Protein AF-A0A0N4W8M5-F1 (afdb_monomer)

InterPro domains:
  IPR001304 C-type lectin-like [PF00059] (1-109)
  IPR001304 C-type lectin-like [PS50041] (1-102)
  IPR016186 C-type lectin-like/link domain superfamily [G3DSA:3.10.100.10] (1-113)
  IPR016187 C-type lectin fold [SSF56436] (1-111)
  IPR050111 C-type lectin and snaclec domain-containing protein [PTHR22803] (1-112)

Solvent-accessible surface area (backbone atoms only — not comparable to full-atom values): 6566 Å² total; per-residue (Å²): 78,24,75,57,74,47,73,65,54,38,49,53,49,31,52,59,63,48,58,96,53,83,42,63,48,78,47,54,35,33,40,43,15,38,25,29,86,49,56,89,85,37,84,57,73,41,29,73,77,68,56,80,77,86,48,88,46,57,33,95,78,41,74,67,41,65,94,76,53,30,44,25,29,25,50,30,64,80,33,6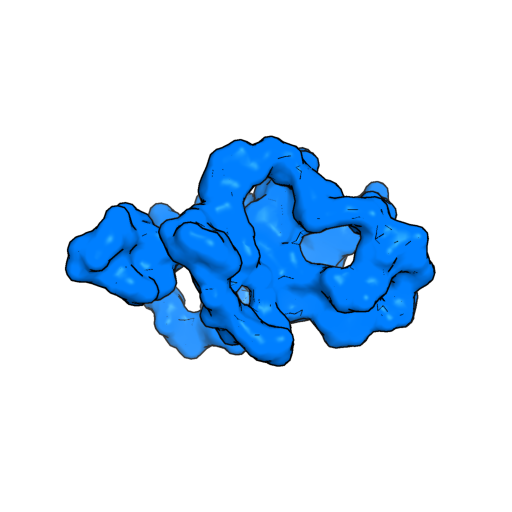0,63,54,66,71,90,71,33,85,36,43,70,17,26,32,52,34,47,72,83,61,82,51,75,42,68,46,74,63,77,83,81,89,128

Foldseek 3Di:
DDDDDDDVSLVVVLCVQPPPFAAQDPLAFAFAQWFPVDPPVDRDIAGVVRPDDPDAFADVCPPVCVVVQFTTKTFDFPAHNHDRVPTPRSSHMYTDHPPRNHPYYDDDDDDDD

Secondary structure (DSSP, 8-state):
-----SHHHHHHHHHHHHTT----SGGGSEEEEEE-TTTTT----EETT--------BPTT----GGG-EEEEEE--SSTTS-GGG-TTTT-EEEEETT---SEE----PPP-

pLDDT: mean 93.58, std 5.96, range [55.06, 98.44]

Nearest PDB structures (foldseek):
  7l64-assembly1_A  TM=8.178E-01  e=2.590E-07  Homo sapiens
  5f2q-assembly1_B  TM=8.385E-01  e=8.600E-06  Bothrops jararacussu
  1jzn-assembly2_A  TM=8.333E-01  e=2.645E-05  Crotalus atrox
  4zrv-assembly2_B  TM=7.770E-01  e=1.459E-05  Bos taurus
  4zrw-assembly1_A  TM=7.741E-01  e=4.488E-05  Bos taurus

Organism: Haemonchus placei (NCBI:txid6290)

Structure (mmCIF, N/CA/C/O backbone):
data_AF-A0A0N4W8M5-F1
#
_entry.id   AF-A0A0N4W8M5-F1
#
loop_
_atom_site.group_PDB
_atom_site.id
_atom_site.type_symbol
_atom_site.label_atom_id
_atom_site.label_alt_id
_atom_site.label_comp_id
_atom_site.label_asym_id
_atom_site.label_entity_id
_atom_site.label_seq_id
_atom_site.pdbx_PDB_ins_code
_atom_site.Cartn_x
_atom_site.Cartn_y
_atom_site.Cartn_z
_atom_site.occupancy
_atom_site.B_iso_or_equiv
_atom_site.auth_seq_id
_atom_site.auth_comp_id
_atom_site.auth_asym_id
_atom_site.auth_atom_id
_atom_site.pdbx_PDB_model_num
ATOM 1 N N . LEU A 1 1 ? -7.508 8.016 1.388 1.00 93.94 1 LEU A N 1
ATOM 2 C CA . LEU A 1 1 ? -6.616 7.253 0.480 1.00 93.94 1 LEU A CA 1
ATOM 3 C C . LEU A 1 1 ? -7.458 6.228 -0.276 1.00 93.94 1 LEU A C 1
ATOM 5 O O . LEU A 1 1 ? -8.626 6.089 0.058 1.00 93.94 1 LEU A O 1
ATOM 9 N N . VAL A 1 2 ? -6.932 5.581 -1.317 1.00 97.38 2 VAL A N 1
ATOM 10 C CA . VAL A 1 2 ? -7.684 4.589 -2.108 1.00 97.38 2 VAL A CA 1
ATOM 11 C C . VAL A 1 2 ? -8.046 3.353 -1.279 1.00 97.38 2 VAL A C 1
ATOM 13 O O . VAL A 1 2 ? -7.183 2.783 -0.614 1.00 97.38 2 VAL A O 1
ATOM 16 N N . SER A 1 3 ? -9.307 2.939 -1.346 1.00 97.88 3 SER A N 1
ATOM 17 C CA . SER A 1 3 ? -9.764 1.588 -1.020 1.00 97.88 3 SER A CA 1
ATOM 18 C C . SER A 1 3 ? -9.867 0.758 -2.298 1.00 97.88 3 SER A C 1
ATOM 20 O O . SER A 1 3 ? -10.161 1.295 -3.370 1.00 97.88 3 SER A O 1
ATOM 22 N N . VAL A 1 4 ? -9.585 -0.541 -2.195 1.00 98.06 4 VAL A N 1
ATOM 23 C CA . VAL A 1 4 ? -9.623 -1.470 -3.331 1.00 98.06 4 VAL A CA 1
ATOM 24 C C . VAL A 1 4 ? -10.602 -2.592 -3.028 1.00 98.06 4 VAL A C 1
ATOM 26 O O . VAL A 1 4 ? -10.374 -3.405 -2.135 1.00 98.06 4 VAL A O 1
ATOM 29 N N . GLU A 1 5 ? -11.681 -2.649 -3.797 1.00 97.06 5 GLU A N 1
ATOM 30 C CA . GLU A 1 5 ? -12.810 -3.550 -3.545 1.00 97.06 5 GLU A CA 1
ATOM 31 C C . GLU A 1 5 ? -12.826 -4.748 -4.504 1.00 97.06 5 GLU A C 1
ATOM 33 O O . GLU A 1 5 ? -13.533 -5.728 -4.278 1.00 97.06 5 GLU A O 1
ATOM 38 N N . ASN A 1 6 ? -12.061 -4.694 -5.600 1.00 97.50 6 ASN A N 1
ATOM 39 C CA . ASN A 1 6 ? -12.046 -5.751 -6.607 1.00 97.50 6 ASN A CA 1
ATOM 40 C C . ASN A 1 6 ? -10.779 -5.753 -7.485 1.00 97.50 6 ASN A C 1
ATOM 42 O O . ASN A 1 6 ? -9.905 -4.889 -7.400 1.00 97.50 6 ASN A O 1
ATOM 46 N N . GLY A 1 7 ? -10.703 -6.753 -8.372 1.00 97.62 7 GLY A N 1
ATOM 47 C CA . GLY A 1 7 ? -9.594 -6.941 -9.312 1.00 97.62 7 GLY A CA 1
ATOM 48 C C . GLY A 1 7 ? -9.398 -5.814 -10.320 1.00 97.62 7 GLY A C 1
ATOM 49 O O . GLY A 1 7 ? -8.259 -5.518 -10.666 1.00 97.62 7 GLY A O 1
ATOM 50 N N . PHE A 1 8 ? -10.477 -5.175 -10.767 1.00 96.88 8 PHE A N 1
ATOM 51 C CA . PHE A 1 8 ? -10.398 -4.090 -11.741 1.00 96.88 8 PHE A CA 1
ATOM 52 C C . PHE A 1 8 ? -9.827 -2.817 -11.108 1.00 96.88 8 PHE A C 1
ATOM 54 O O . PHE A 1 8 ? -8.902 -2.219 -11.651 1.00 96.88 8 PHE A O 1
ATOM 61 N N . GLU A 1 9 ? -10.309 -2.454 -9.918 1.00 97.19 9 GLU A N 1
ATOM 62 C CA . GLU A 1 9 ? -9.755 -1.338 -9.146 1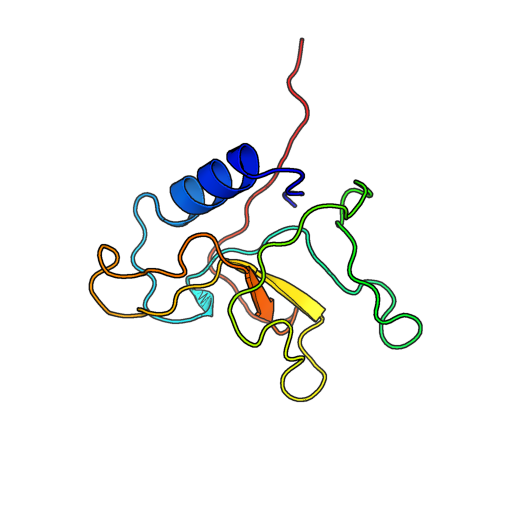.00 97.19 9 GLU A CA 1
ATOM 63 C C . GLU A 1 9 ? -8.279 -1.561 -8.808 1.00 97.19 9 GLU A C 1
ATOM 65 O O . GLU A 1 9 ? -7.474 -0.640 -8.922 1.00 97.19 9 GLU A O 1
ATOM 70 N N . ASN A 1 10 ? -7.904 -2.794 -8.451 1.00 97.81 10 ASN A N 1
ATOM 71 C CA . ASN A 1 10 ? -6.516 -3.140 -8.159 1.00 97.81 10 ASN A CA 1
ATOM 72 C C . ASN A 1 10 ? -5.595 -2.991 -9.375 1.00 97.81 10 ASN A C 1
ATOM 74 O O . ASN A 1 10 ? -4.479 -2.499 -9.238 1.00 97.81 10 ASN A O 1
ATOM 78 N N . ALA A 1 11 ? -6.053 -3.420 -10.553 1.00 96.75 11 ALA A N 1
ATOM 79 C CA . ALA A 1 11 ? -5.298 -3.258 -11.790 1.00 96.75 11 ALA A CA 1
ATOM 80 C C . ALA A 1 11 ? -5.113 -1.771 -12.123 1.00 96.75 11 ALA A C 1
ATOM 82 O O . ALA A 1 11 ? -3.994 -1.335 -12.369 1.00 96.75 11 ALA A O 1
ATOM 83 N N . MET A 1 12 ? -6.181 -0.972 -12.019 1.00 95.62 12 MET A N 1
ATOM 84 C CA . MET A 1 12 ? -6.108 0.472 -12.246 1.00 95.62 12 MET A CA 1
ATOM 85 C C . MET A 1 12 ? -5.162 1.170 -11.258 1.00 95.62 12 MET A C 1
ATOM 87 O O . MET A 1 12 ? -4.402 2.049 -11.659 1.00 95.62 12 MET A O 1
ATOM 91 N N . LEU A 1 13 ? -5.190 0.778 -9.981 1.00 96.19 13 LEU A N 1
ATOM 92 C CA . LEU A 1 13 ? -4.237 1.242 -8.975 1.00 96.19 13 LEU A CA 1
ATOM 93 C C . LEU A 1 13 ? -2.799 0.921 -9.395 1.00 96.19 13 LEU A C 1
ATOM 95 O O . LEU A 1 13 ? -1.964 1.819 -9.413 1.00 96.19 13 LEU A O 1
ATOM 99 N N . ALA A 1 14 ? -2.515 -0.334 -9.744 1.00 94.19 14 ALA A N 1
ATOM 100 C CA . ALA A 1 14 ? -1.171 -0.773 -10.103 1.00 94.19 14 ALA A CA 1
ATOM 101 C C . ALA A 1 14 ? -0.636 -0.053 -11.352 1.00 94.19 14 ALA A C 1
ATOM 103 O O . ALA A 1 14 ? 0.502 0.421 -11.356 1.00 94.19 14 ALA A O 1
ATOM 104 N N . ASP A 1 15 ? -1.472 0.095 -12.380 1.00 92.81 15 ASP A N 1
ATOM 105 C CA . ASP A 1 15 ? -1.125 0.809 -13.611 1.00 92.81 15 ASP A CA 1
ATOM 106 C C . ASP A 1 15 ? -0.859 2.295 -13.338 1.00 92.81 15 ASP A C 1
ATOM 108 O O . ASP A 1 15 ? 0.129 2.856 -13.821 1.00 92.81 15 ASP A O 1
ATOM 112 N N . LEU A 1 16 ? -1.700 2.935 -12.517 1.00 93.06 16 LEU A N 1
ATOM 113 C CA . LEU A 1 16 ? -1.518 4.331 -12.121 1.00 93.06 16 LEU A CA 1
ATOM 114 C C . LEU A 1 16 ? -0.229 4.521 -11.323 1.00 93.06 16 LEU A C 1
ATOM 116 O O . LEU A 1 16 ? 0.530 5.447 -11.603 1.00 93.06 16 LEU A O 1
ATOM 120 N N . SER A 1 17 ? 0.022 3.647 -10.349 1.00 91.12 17 SER A N 1
ATOM 121 C CA . SER A 1 17 ? 1.224 3.690 -9.526 1.00 91.12 17 SER A CA 1
ATOM 122 C C . SER A 1 17 ? 2.481 3.578 -10.385 1.00 91.12 17 SER A C 1
ATOM 124 O O . SER A 1 17 ? 3.457 4.287 -10.119 1.00 91.12 17 SER A O 1
ATOM 126 N N . LYS A 1 18 ? 2.487 2.702 -11.400 1.00 86.75 18 LYS A N 1
ATOM 127 C CA . LYS A 1 18 ? 3.647 2.467 -12.280 1.00 86.75 18 LYS A CA 1
ATOM 128 C C . LYS A 1 18 ? 3.835 3.533 -13.351 1.00 86.75 18 LYS A C 1
ATOM 130 O O . LYS A 1 18 ? 4.948 3.723 -13.845 1.00 86.75 18 LYS A O 1
ATOM 135 N N . SER A 1 19 ? 2.766 4.222 -13.736 1.00 85.38 19 SER A N 1
ATOM 136 C CA . SER A 1 19 ? 2.791 5.173 -14.842 1.00 85.38 19 SER A CA 1
ATOM 137 C C . SER A 1 19 ? 3.854 6.262 -14.639 1.00 85.38 19 SER A C 1
ATOM 139 O O . SER A 1 19 ? 3.804 7.055 -13.698 1.00 85.38 19 SER A O 1
ATOM 141 N N . GLY A 1 20 ? 4.826 6.309 -15.554 1.00 75.75 20 GLY A N 1
ATOM 142 C CA . GLY A 1 20 ? 5.876 7.331 -15.578 1.00 75.75 20 GLY A CA 1
ATOM 143 C C . GLY A 1 20 ? 6.861 7.282 -14.404 1.00 75.75 20 GLY A C 1
ATOM 144 O O . GLY A 1 20 ? 7.516 8.291 -14.141 1.00 75.75 20 GLY A O 1
ATOM 145 N N . THR A 1 21 ? 6.960 6.157 -13.685 1.00 74.50 21 THR A N 1
ATOM 146 C CA . THR A 1 21 ? 7.821 6.027 -12.500 1.00 74.50 21 THR A CA 1
ATOM 147 C C . THR A 1 21 ? 8.701 4.775 -12.572 1.00 74.50 21 THR A C 1
ATOM 149 O O . THR A 1 21 ? 8.217 3.678 -12.821 1.00 74.50 21 THR A O 1
ATOM 152 N N . GLU A 1 22 ? 9.997 4.934 -12.294 1.00 81.56 22 GLU A N 1
ATOM 153 C CA . GLU A 1 22 ? 10.894 3.826 -11.946 1.00 81.56 22 GLU A CA 1
ATOM 154 C C . GLU A 1 22 ? 10.947 3.680 -10.422 1.00 81.56 22 GLU A C 1
ATOM 156 O O . GLU A 1 22 ? 11.281 4.643 -9.729 1.00 81.56 22 GLU A O 1
ATOM 161 N N . TYR A 1 23 ? 10.667 2.488 -9.896 1.00 86.75 23 TYR A N 1
ATOM 162 C CA . TYR A 1 23 ? 10.838 2.197 -8.473 1.00 86.75 23 TYR A CA 1
ATOM 163 C C . TYR A 1 23 ? 12.250 1.692 -8.217 1.00 86.75 23 TYR A C 1
ATOM 165 O O . TYR A 1 23 ? 12.612 0.609 -8.676 1.00 86.75 23 TYR A O 1
ATOM 173 N N . LYS A 1 24 ? 13.071 2.460 -7.499 1.00 89.56 24 LYS A N 1
ATOM 174 C CA . LYS A 1 24 ? 14.452 2.073 -7.172 1.00 89.56 24 LYS A CA 1
ATOM 175 C C . LYS A 1 24 ? 14.564 1.492 -5.768 1.00 89.56 24 LYS A C 1
ATOM 177 O O . LYS A 1 24 ? 15.456 0.687 -5.519 1.00 89.56 24 LYS A O 1
ATOM 182 N N . LYS A 1 25 ? 13.665 1.895 -4.874 1.00 91.12 25 LYS A N 1
ATOM 183 C CA . LYS A 1 25 ? 13.571 1.481 -3.468 1.00 91.12 25 LYS A CA 1
ATOM 184 C C . LYS A 1 25 ? 12.111 1.492 -3.009 1.00 91.12 25 LYS A C 1
ATOM 186 O O . LYS A 1 25 ? 11.266 2.076 -3.683 1.00 91.12 25 LYS A O 1
ATOM 191 N N . ASP A 1 26 ? 11.830 0.928 -1.839 1.00 89.75 26 ASP A N 1
ATOM 192 C CA . ASP A 1 26 ? 10.465 0.833 -1.301 1.00 89.75 26 ASP A CA 1
ATOM 193 C C . ASP A 1 26 ? 9.763 2.187 -1.153 1.00 89.75 26 ASP A C 1
ATOM 195 O O . ASP A 1 26 ? 8.591 2.312 -1.486 1.00 89.75 26 ASP A O 1
ATOM 199 N N . SER A 1 27 ? 10.486 3.242 -0.760 1.00 91.94 27 SER A N 1
ATOM 200 C CA . SER A 1 27 ? 9.917 4.598 -0.662 1.00 91.94 27 SER A CA 1
ATOM 201 C C . SER A 1 27 ? 9.527 5.219 -2.011 1.00 91.94 27 SER A C 1
ATOM 203 O O . SER A 1 27 ? 8.861 6.254 -2.024 1.00 91.94 27 SER A O 1
ATOM 205 N N . ASP A 1 28 ? 9.886 4.607 -3.145 1.00 92.62 28 ASP A N 1
ATOM 206 C CA . ASP A 1 28 ? 9.402 5.026 -4.468 1.00 92.62 28 ASP A CA 1
ATOM 207 C C . ASP A 1 28 ? 8.042 4.404 -4.833 1.00 92.62 28 ASP A C 1
ATOM 209 O O . ASP A 1 28 ? 7.425 4.837 -5.812 1.00 92.62 28 ASP A O 1
ATOM 213 N N . LEU A 1 29 ? 7.578 3.405 -4.068 1.00 94.06 29 LEU A N 1
ATOM 214 C CA . LEU A 1 29 ? 6.270 2.770 -4.237 1.00 94.06 29 LEU A CA 1
ATOM 215 C C . LEU A 1 29 ? 5.148 3.724 -3.787 1.00 94.06 29 LEU A C 1
ATOM 217 O O . LEU A 1 29 ? 5.364 4.916 -3.555 1.00 94.06 29 LEU A O 1
ATOM 221 N N . THR A 1 30 ? 3.912 3.228 -3.738 1.00 95.81 30 THR A N 1
ATOM 222 C CA . THR A 1 30 ? 2.736 4.077 -3.527 1.00 95.81 30 THR A CA 1
ATOM 223 C C . THR A 1 30 ? 1.898 3.627 -2.341 1.00 95.81 30 THR A C 1
ATOM 225 O O . THR A 1 30 ? 1.512 2.460 -2.254 1.00 95.81 30 THR A O 1
ATOM 228 N N . TRP A 1 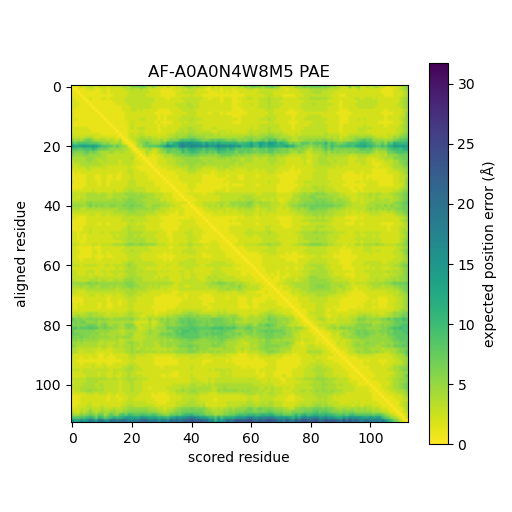31 ? 1.541 4.572 -1.470 1.00 97.88 31 TRP A N 1
ATOM 229 C CA . TRP A 1 31 ? 0.622 4.310 -0.368 1.00 97.88 31 TRP A CA 1
ATOM 230 C C . TRP A 1 31 ? -0.786 4.026 -0.886 1.00 97.88 31 TRP A C 1
ATOM 232 O O . TRP A 1 31 ? -1.305 4.724 -1.769 1.00 97.88 31 TRP A O 1
ATOM 242 N N . ILE A 1 32 ? -1.432 3.052 -0.250 1.00 98.25 32 ILE A N 1
ATOM 243 C CA . ILE A 1 32 ? -2.865 2.789 -0.373 1.00 98.25 32 ILE A CA 1
ATOM 244 C C . ILE A 1 32 ? -3.552 3.080 0.959 1.00 98.25 32 ILE A C 1
ATOM 246 O O . ILE A 1 32 ? -2.913 3.334 1.975 1.00 98.25 32 ILE A O 1
ATOM 250 N N . GLY A 1 33 ? -4.879 3.078 0.979 1.00 98.06 33 GLY A N 1
ATOM 251 C CA . GLY A 1 33 ? -5.642 3.402 2.180 1.00 98.06 33 GLY A CA 1
ATOM 252 C C . GLY A 1 33 ? -5.765 2.278 3.195 1.00 98.06 33 GLY A C 1
ATOM 253 O O . GLY A 1 33 ? -6.678 2.360 4.008 1.00 98.06 33 GLY A O 1
ATOM 254 N N . LEU A 1 34 ? -4.943 1.233 3.125 1.00 98.44 34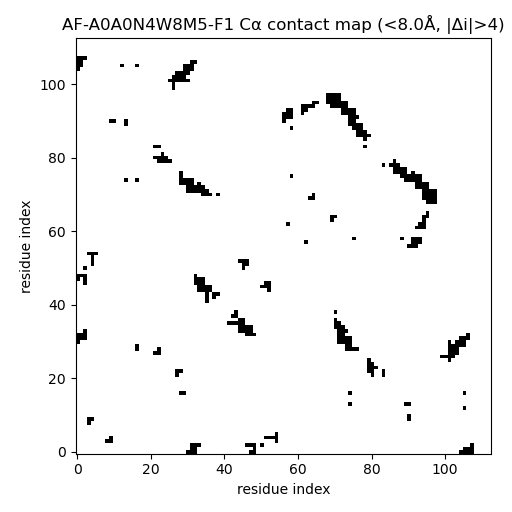 LEU A N 1
ATOM 255 C CA . LEU A 1 34 ? -5.042 0.051 3.979 1.00 98.44 34 LEU A CA 1
ATOM 256 C C . LEU A 1 34 ? -4.222 0.267 5.256 1.00 98.44 34 LEU A C 1
ATOM 258 O O . LEU A 1 34 ? -3.066 0.671 5.175 1.00 98.44 34 LEU A O 1
ATOM 262 N N . THR A 1 35 ? -4.787 0.019 6.437 1.00 98.19 35 THR A N 1
ATOM 263 C CA . THR A 1 35 ? -4.082 0.232 7.714 1.00 98.19 35 THR A CA 1
ATOM 264 C C . THR A 1 35 ? -4.623 -0.633 8.854 1.00 98.19 35 THR A C 1
ATOM 266 O O . THR A 1 35 ? -5.805 -0.985 8.873 1.00 98.19 35 THR A O 1
ATOM 269 N N . GLN A 1 36 ? -3.776 -0.942 9.837 1.00 97.75 36 GLN A N 1
ATOM 270 C CA . GLN A 1 36 ? -4.179 -1.470 11.145 1.00 97.75 36 GLN A CA 1
ATOM 271 C C . GLN A 1 36 ? -4.415 -0.314 12.135 1.00 97.75 36 GLN A C 1
ATOM 273 O O . GLN A 1 36 ? -3.649 -0.108 13.074 1.00 97.75 36 GLN A O 1
ATOM 278 N N . ALA A 1 37 ? -5.487 0.458 11.927 1.00 93.81 37 ALA A N 1
ATOM 279 C CA . ALA A 1 37 ? -5.730 1.727 12.629 1.00 93.81 37 ALA A CA 1
ATOM 280 C C . ALA A 1 37 ? -5.824 1.623 14.165 1.00 93.81 37 ALA A C 1
ATOM 282 O O . ALA A 1 37 ? -5.584 2.604 14.864 1.00 93.81 37 ALA A O 1
ATOM 283 N N . ASN A 1 38 ? -6.185 0.449 14.689 1.00 94.06 38 ASN A N 1
ATOM 284 C CA . ASN A 1 38 ? -6.421 0.223 16.118 1.00 94.06 38 ASN A CA 1
ATOM 285 C C . ASN A 1 38 ? -5.309 -0.601 16.791 1.00 94.06 38 ASN A C 1
ATOM 287 O O . ASN A 1 38 ? -5.486 -1.057 17.925 1.00 94.06 38 ASN A O 1
ATOM 291 N N . TYR A 1 39 ? -4.172 -0.808 16.123 1.00 93.19 39 TYR A N 1
ATOM 292 C CA . TYR A 1 39 ? -3.035 -1.518 16.703 1.00 93.19 39 TYR A CA 1
ATOM 293 C C . TYR A 1 39 ? -2.487 -0.770 17.940 1.00 93.19 39 TYR A C 1
ATOM 295 O O . TYR A 1 39 ? -2.433 0.462 17.933 1.00 93.19 39 TYR A O 1
ATOM 303 N N . PRO A 1 40 ? -2.068 -1.465 19.017 1.00 94.12 40 PRO A N 1
ATOM 304 C CA . PRO A 1 40 ? -2.038 -2.922 19.205 1.00 94.12 40 PRO A CA 1
ATOM 305 C C . PRO A 1 40 ? -3.334 -3.521 19.777 1.00 94.12 40 PRO A C 1
ATOM 307 O O . PRO A 1 40 ? -3.388 -4.720 20.033 1.00 94.12 40 PRO A O 1
ATOM 310 N N . THR A 1 41 ? -4.370 -2.709 20.006 1.00 96.44 41 THR A N 1
ATOM 311 C CA . THR A 1 41 ? -5.644 -3.153 20.602 1.00 96.44 41 THR A CA 1
ATOM 312 C C . THR A 1 41 ? -6.422 -4.094 19.675 1.00 96.44 41 THR A C 1
ATOM 314 O O . THR A 1 41 ? -7.067 -5.027 20.150 1.00 96.44 41 THR A O 1
ATOM 317 N N . ASP A 1 42 ? -6.348 -3.870 18.361 1.00 94.69 42 ASP A N 1
ATOM 318 C CA . ASP A 1 42 ? -6.885 -4.749 17.319 1.00 94.69 42 ASP A CA 1
ATOM 319 C C . ASP A 1 42 ? -5.889 -4.823 16.149 1.00 94.69 42 ASP A C 1
ATOM 321 O O . ASP A 1 42 ? -5.369 -3.805 15.694 1.00 94.69 42 ASP A O 1
ATOM 325 N N . THR A 1 43 ? -5.611 -6.036 15.671 1.00 94.50 43 THR A N 1
ATOM 326 C CA . THR A 1 43 ? -4.672 -6.315 14.574 1.00 94.50 43 THR A CA 1
ATOM 327 C C . THR A 1 43 ? -5.360 -6.410 13.211 1.00 94.50 43 THR A C 1
ATOM 329 O O . THR A 1 43 ? -4.727 -6.757 12.212 1.00 94.50 43 THR A O 1
ATOM 332 N N . LYS A 1 44 ? -6.661 -6.120 13.126 1.00 96.25 44 LYS A N 1
ATOM 333 C CA . LYS A 1 44 ? -7.383 -6.117 11.853 1.00 96.25 44 LYS A CA 1
ATOM 334 C C . LYS A 1 44 ? -6.933 -4.985 10.938 1.00 96.25 44 LYS A C 1
ATOM 336 O O . LYS A 1 44 ? -6.778 -3.838 11.352 1.00 96.25 44 LYS A O 1
ATOM 341 N N . TRP A 1 45 ? -6.812 -5.327 9.662 1.00 98.12 45 TRP A N 1
ATOM 342 C CA . TRP A 1 45 ? -6.662 -4.370 8.577 1.00 98.12 45 TRP A CA 1
ATOM 343 C C . TRP A 1 45 ? -8.011 -3.734 8.236 1.00 98.12 45 TRP A C 1
ATOM 345 O O . TRP A 1 45 ? -9.049 -4.393 8.275 1.00 98.12 45 TRP A O 1
ATOM 355 N N . THR A 1 46 ? -7.990 -2.451 7.895 1.00 98.12 46 THR A N 1
ATOM 356 C CA . THR A 1 46 ? -9.166 -1.646 7.546 1.00 98.12 46 THR A CA 1
ATOM 357 C C . THR A 1 46 ? -8.808 -0.629 6.468 1.00 98.12 46 THR A C 1
AT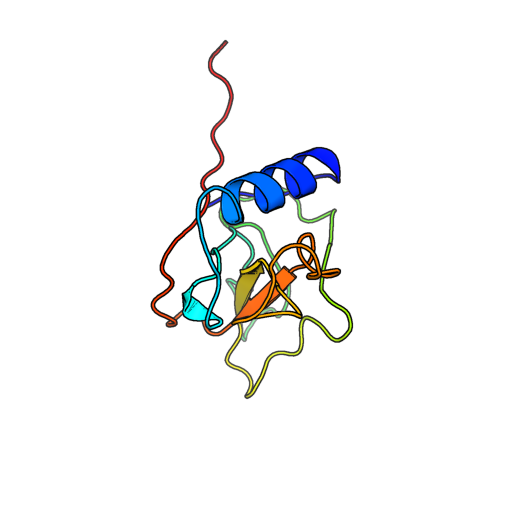OM 359 O O . THR A 1 46 ? -7.653 -0.207 6.369 1.00 98.12 46 THR A O 1
ATOM 362 N N . TRP A 1 47 ? -9.791 -0.219 5.666 1.00 98.25 47 TRP A N 1
ATOM 363 C CA . TRP A 1 47 ? -9.632 0.924 4.772 1.00 98.25 47 TRP A CA 1
ATOM 364 C C . TRP A 1 47 ? -9.870 2.236 5.530 1.00 98.25 47 TRP A C 1
ATOM 366 O O . TRP A 1 47 ? -10.845 2.378 6.264 1.00 98.25 47 TRP A O 1
ATOM 376 N N . THR A 1 48 ? -9.000 3.223 5.313 1.00 97.44 48 THR A N 1
ATOM 377 C CA . THR A 1 48 ? -9.083 4.569 5.921 1.00 97.44 48 THR A CA 1
ATOM 378 C C . THR A 1 48 ? -10.374 5.329 5.607 1.00 97.44 48 THR A C 1
ATOM 380 O O . THR A 1 48 ? -10.708 6.267 6.325 1.00 97.44 48 THR A O 1
ATOM 383 N N . ASP A 1 49 ? -11.091 4.961 4.544 1.00 96.44 49 ASP A N 1
ATOM 384 C CA . ASP A 1 49 ? -12.365 5.573 4.155 1.00 96.44 49 ASP A CA 1
ATOM 385 C C . ASP A 1 49 ? -13.598 4.842 4.720 1.00 96.44 49 ASP A C 1
ATOM 387 O O . ASP A 1 49 ? -14.725 5.272 4.483 1.00 96.44 49 ASP A O 1
ATOM 391 N N . GLY A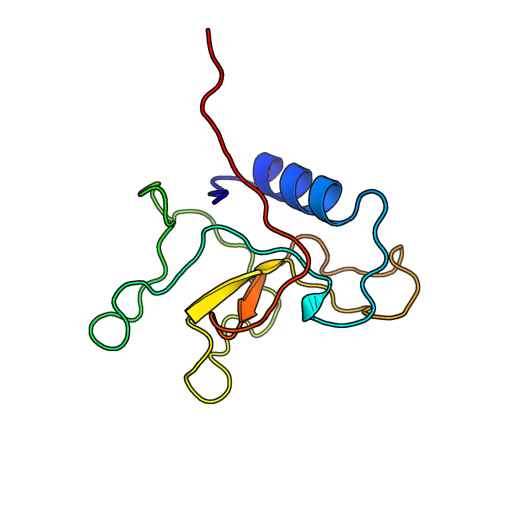 1 50 ? -13.396 3.765 5.489 1.00 96.12 50 GLY A N 1
ATOM 392 C CA . GLY A 1 50 ? -14.465 2.971 6.099 1.00 96.12 50 GLY A CA 1
ATOM 393 C C . GLY A 1 50 ? -15.116 1.944 5.170 1.00 96.12 50 GLY A C 1
ATOM 394 O O . GLY A 1 50 ? -16.043 1.255 5.598 1.00 96.12 50 GLY A O 1
ATOM 395 N N . THR A 1 51 ? -14.644 1.809 3.928 1.00 97.00 51 THR A N 1
ATOM 396 C CA . THR A 1 51 ? -15.110 0.764 3.006 1.00 97.00 51 THR A CA 1
ATOM 397 C C . THR A 1 51 ? -14.861 -0.627 3.611 1.00 97.00 51 THR A C 1
ATOM 399 O O . THR A 1 51 ? -13.807 -0.839 4.223 1.00 97.00 51 THR A O 1
ATOM 402 N N . PRO A 1 52 ? -15.787 -1.598 3.468 1.00 97.00 52 PRO A N 1
ATOM 403 C CA . PRO A 1 52 ? -15.553 -2.972 3.907 1.00 97.00 52 PRO A CA 1
ATOM 404 C C . PRO A 1 52 ? -14.306 -3.587 3.259 1.00 97.00 52 PRO A C 1
ATOM 406 O O . PRO A 1 52 ? -14.046 -3.410 2.068 1.00 97.0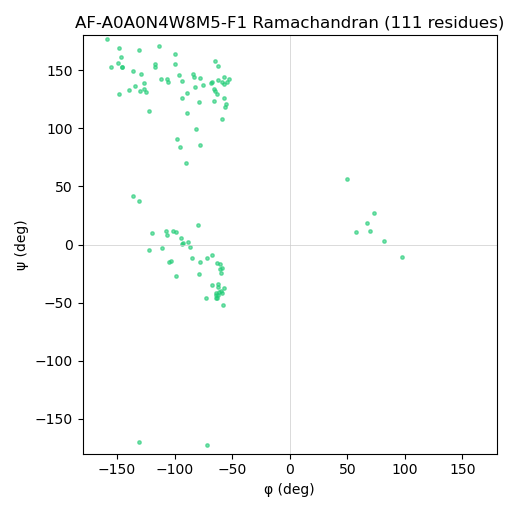0 52 PRO A O 1
ATOM 409 N N . LEU A 1 53 ? -13.516 -4.314 4.050 1.00 97.06 53 LEU A N 1
ATOM 410 C CA . LEU A 1 53 ? -12.317 -4.998 3.571 1.00 97.06 53 LEU A CA 1
ATOM 411 C C . LEU A 1 53 ? -12.639 -6.460 3.233 1.00 97.06 53 LEU A C 1
ATOM 413 O O . LEU A 1 53 ? -12.401 -7.358 4.038 1.00 97.06 53 LEU A O 1
ATOM 417 N N . ASP A 1 54 ? -13.149 -6.679 2.021 1.00 96.94 54 ASP A N 1
ATOM 418 C CA . ASP A 1 54 ? -13.532 -8.012 1.521 1.00 96.94 54 ASP A CA 1
ATOM 419 C C . ASP A 1 54 ? -12.610 -8.527 0.397 1.00 96.94 54 ASP A C 1
ATOM 421 O O . ASP A 1 54 ? -12.746 -9.655 -0.082 1.00 96.94 54 ASP A O 1
ATOM 425 N N . TYR A 1 55 ? -11.645 -7.709 -0.029 1.00 97.75 55 TYR A N 1
ATOM 426 C CA . TYR A 1 55 ? -10.713 -8.010 -1.111 1.00 97.75 55 TYR A CA 1
ATOM 427 C C . TYR A 1 55 ? -9.265 -7.826 -0.658 1.00 97.75 55 TYR A C 1
ATOM 429 O O . TYR A 1 55 ? -8.906 -6.815 -0.058 1.00 97.75 55 TYR A O 1
ATOM 437 N N . PHE A 1 56 ? -8.422 -8.810 -0.984 1.00 97.56 56 PHE A N 1
ATOM 438 C CA . PHE A 1 56 ? -7.027 -8.856 -0.556 1.00 97.56 56 PHE A CA 1
ATOM 439 C C . PHE A 1 56 ? -6.096 -9.230 -1.710 1.00 97.56 56 PHE A C 1
ATOM 441 O O . PHE A 1 56 ? -6.359 -10.177 -2.464 1.00 97.56 56 PHE A O 1
ATOM 448 N N . ARG A 1 57 ? -4.969 -8.519 -1.823 1.00 97.94 57 ARG A N 1
ATOM 449 C CA . ARG A 1 57 ? -3.899 -8.803 -2.793 1.00 97.94 57 ARG A CA 1
ATOM 450 C C . ARG A 1 57 ? -2.500 -8.707 -2.196 1.00 97.94 57 ARG A C 1
ATOM 452 O O . ARG A 1 57 ? -1.582 -8.249 -2.857 1.00 97.94 57 ARG A O 1
ATOM 459 N N . TRP A 1 58 ? -2.308 -9.209 -0.986 1.00 98.19 58 TRP A N 1
ATOM 460 C CA . TRP A 1 58 ? -0.974 -9.336 -0.401 1.00 98.19 58 TRP A CA 1
ATOM 461 C C . TRP A 1 58 ? 0.011 -10.074 -1.317 1.00 98.19 58 TRP A C 1
ATOM 463 O O . TRP A 1 58 ? -0.361 -11.014 -2.038 1.00 98.19 58 TRP A O 1
ATOM 473 N N . ALA A 1 59 ? 1.261 -9.619 -1.313 1.00 97.56 59 ALA A N 1
ATOM 474 C CA . ALA A 1 59 ? 2.366 -10.345 -1.915 1.00 97.56 59 ALA A CA 1
ATOM 475 C C . ALA A 1 59 ? 2.604 -11.666 -1.157 1.00 97.56 59 ALA A C 1
ATOM 477 O O . ALA A 1 59 ? 2.177 -11.812 -0.009 1.00 97.56 59 ALA A O 1
ATOM 478 N N . PRO A 1 60 ? 3.237 -12.671 -1.783 1.00 95.88 60 PRO A N 1
ATOM 479 C CA . PRO A 1 60 ? 3.594 -13.896 -1.079 1.00 95.88 60 PRO A CA 1
ATOM 480 C C . PRO A 1 60 ? 4.447 -13.593 0.162 1.00 95.88 60 PRO A C 1
ATOM 482 O O . PRO A 1 60 ? 5.525 -13.027 0.037 1.00 95.88 60 PRO A O 1
ATOM 485 N N . GLY A 1 61 ? 3.967 -13.997 1.340 1.00 95.31 61 GLY A N 1
ATOM 486 C CA . GLY A 1 61 ? 4.633 -13.729 2.621 1.00 95.31 61 GLY A CA 1
ATOM 487 C C . GLY A 1 61 ? 4.088 -12.520 3.382 1.00 95.31 61 GLY A C 1
ATOM 488 O O . GLY A 1 61 ? 4.387 -12.402 4.564 1.00 95.31 61 GLY A O 1
ATOM 489 N N . GLU A 1 62 ? 3.240 -11.704 2.751 1.00 97.12 62 GLU A N 1
ATOM 490 C CA . GLU A 1 62 ? 2.664 -10.501 3.353 1.00 97.12 62 GLU A CA 1
ATOM 491 C C . GLU A 1 62 ? 1.231 -10.708 3.877 1.00 97.12 62 GLU A C 1
ATOM 493 O O . GLU A 1 62 ? 0.499 -11.577 3.378 1.00 97.12 62 GLU A O 1
ATOM 498 N N . PRO A 1 63 ? 0.788 -9.897 4.857 1.00 96.88 63 PRO A N 1
ATOM 499 C CA . PRO A 1 63 ? 1.586 -8.921 5.607 1.00 96.88 63 PRO A CA 1
ATOM 500 C C . PRO A 1 63 ? 2.491 -9.609 6.641 1.00 96.88 63 PRO A C 1
ATOM 502 O O . PRO A 1 63 ? 2.049 -10.544 7.320 1.00 96.88 63 PRO A O 1
ATOM 505 N N . ASN A 1 64 ? 3.741 -9.168 6.762 1.00 96.44 64 ASN A N 1
ATOM 506 C CA . ASN A 1 64 ? 4.754 -9.819 7.598 1.00 96.44 64 ASN A CA 1
ATOM 507 C C . ASN A 1 64 ? 5.020 -9.093 8.934 1.00 96.44 64 ASN A C 1
ATOM 509 O O . ASN A 1 64 ? 5.588 -9.689 9.856 1.00 96.44 64 ASN A O 1
ATOM 513 N N . ASN A 1 65 ? 4.548 -7.852 9.070 1.00 95.56 65 ASN A N 1
ATOM 514 C CA . ASN A 1 65 ? 4.706 -6.980 10.226 1.00 95.56 65 ASN A CA 1
ATOM 515 C C . ASN A 1 65 ? 6.164 -6.875 10.707 1.00 95.56 65 ASN A C 1
ATOM 517 O O . ASN A 1 65 ? 6.478 -7.179 11.870 1.00 95.56 65 ASN A O 1
ATOM 521 N N . LEU A 1 66 ? 7.080 -6.469 9.826 1.00 93.69 66 LEU A N 1
ATOM 522 C CA . LEU A 1 66 ? 8.511 -6.464 10.102 1.00 93.69 66 LEU A CA 1
ATOM 523 C C . LEU A 1 66 ? 8.815 -5.615 11.341 1.00 93.69 66 LEU A C 1
ATOM 525 O O . LEU A 1 66 ? 8.435 -4.450 11.458 1.00 93.69 66 LEU A O 1
ATOM 529 N N . LYS A 1 67 ? 9.517 -6.220 12.309 1.00 92.50 67 LYS A N 1
ATOM 530 C CA . LYS A 1 67 ? 9.852 -5.617 13.618 1.00 92.50 67 LYS A CA 1
ATOM 531 C C . LYS A 1 67 ? 8.636 -5.158 14.444 1.00 92.50 67 LYS A C 1
ATOM 533 O O . LYS A 1 67 ? 8.833 -4.506 15.468 1.00 92.50 67 LYS A O 1
ATOM 538 N N . GLY A 1 68 ? 7.413 -5.520 14.055 1.00 93.94 68 GLY A N 1
ATOM 539 C CA . GLY A 1 68 ? 6.193 -5.099 14.735 1.00 93.94 68 GLY A CA 1
ATOM 540 C C . GLY A 1 68 ? 5.817 -3.635 14.499 1.00 93.94 68 GLY A C 1
ATOM 541 O O . GLY A 1 68 ? 5.243 -3.035 15.406 1.00 93.94 68 GLY A O 1
ATOM 542 N N . LEU A 1 69 ? 6.217 -3.048 13.362 1.00 94.62 69 LEU A N 1
ATOM 543 C CA . LEU A 1 69 ? 6.058 -1.617 13.064 1.00 94.62 69 LEU A CA 1
ATOM 544 C C . LEU A 1 69 ? 5.263 -1.330 11.777 1.00 94.62 69 LEU A C 1
ATOM 546 O O . LEU A 1 69 ? 5.010 -0.162 11.466 1.00 94.62 69 LEU A O 1
ATOM 550 N N . GLU A 1 70 ? 4.886 -2.356 11.015 1.00 96.81 70 GLU A N 1
ATOM 551 C CA . GLU A 1 70 ? 4.336 -2.206 9.666 1.00 96.81 70 GLU A CA 1
ATOM 552 C C . GLU A 1 70 ? 2.809 -2.275 9.685 1.00 96.81 70 GLU A C 1
ATOM 554 O O . GLU A 1 70 ? 2.186 -3.328 9.613 1.00 96.81 70 GLU A O 1
ATOM 559 N N . HIS A 1 71 ? 2.190 -1.106 9.824 1.00 97.75 71 HIS A N 1
ATOM 560 C CA . HIS A 1 71 ? 0.744 -0.979 10.044 1.00 97.75 71 HIS A CA 1
ATOM 561 C C . HIS A 1 71 ? 0.033 -0.178 8.945 1.00 97.75 71 HIS A C 1
ATOM 563 O O . HIS A 1 71 ? -1.143 0.175 9.089 1.00 97.75 71 HIS A O 1
ATOM 569 N N . CYS A 1 72 ? 0.732 0.118 7.847 1.00 98.00 72 CYS A N 1
ATOM 570 C CA . CYS A 1 72 ? 0.209 0.816 6.676 1.00 98.00 72 CYS A CA 1
ATOM 571 C C . CYS A 1 72 ? 0.488 0.003 5.412 1.00 98.00 72 CYS A C 1
ATOM 573 O O . CYS A 1 72 ? 1.559 -0.567 5.264 1.00 98.00 72 CYS A O 1
ATOM 575 N N . GLY A 1 73 ? -0.478 -0.070 4.502 1.00 97.88 73 GLY A N 1
ATOM 576 C CA . GLY A 1 73 ? -0.356 -0.830 3.264 1.00 97.88 73 GLY A CA 1
ATOM 577 C C . GLY A 1 73 ? 0.126 0.031 2.104 1.00 97.88 73 GLY A C 1
ATOM 578 O O . GLY A 1 73 ? -0.336 1.158 1.916 1.00 97.88 73 GLY A O 1
ATOM 579 N N . GLN A 1 74 ? 0.989 -0.536 1.274 1.00 97.38 74 GLN A N 1
ATOM 580 C CA . GLN A 1 74 ? 1.499 0.055 0.039 1.00 97.38 74 GLN A CA 1
ATOM 581 C C . GLN A 1 74 ? 1.401 -0.931 -1.132 1.00 97.38 74 GLN A C 1
ATOM 583 O O . GLN A 1 74 ? 1.195 -2.132 -0.942 1.00 97.38 74 GLN A O 1
ATOM 588 N N . THR A 1 75 ? 1.587 -0.440 -2.357 1.00 96.50 75 THR A N 1
ATOM 589 C CA . THR A 1 75 ? 1.878 -1.300 -3.515 1.00 96.50 75 THR A CA 1
ATOM 590 C C . THR A 1 75 ? 3.198 -2.044 -3.316 1.00 96.50 75 THR A C 1
ATOM 592 O O . THR A 1 75 ? 4.093 -1.539 -2.644 1.00 96.50 75 THR A O 1
ATOM 595 N N . HIS A 1 76 ? 3.353 -3.206 -3.939 1.00 95.25 76 HIS A N 1
ATOM 596 C CA . HIS A 1 76 ? 4.553 -4.037 -3.862 1.00 95.25 76 HIS A CA 1
ATOM 597 C C . HIS A 1 76 ? 5.227 -4.185 -5.237 1.00 95.25 76 HIS A C 1
ATOM 599 O O . HIS A 1 76 ? 4.578 -4.056 -6.275 1.00 95.25 76 HIS A O 1
ATOM 605 N N . SER A 1 77 ? 6.533 -4.455 -5.229 1.00 92.94 77 SER A N 1
ATOM 606 C CA . SER A 1 77 ? 7.326 -4.779 -6.416 1.00 92.94 77 SER A CA 1
ATOM 607 C C . SER A 1 77 ? 8.446 -5.742 -6.026 1.00 92.94 77 SER A C 1
ATOM 609 O O . SER A 1 77 ? 9.192 -5.463 -5.089 1.00 92.94 77 SER A O 1
ATOM 611 N N . ASP A 1 78 ? 8.599 -6.852 -6.748 1.00 91.00 78 ASP A N 1
ATOM 612 C CA . ASP A 1 78 ? 9.661 -7.846 -6.508 1.00 91.00 78 ASP A CA 1
ATOM 613 C C . ASP A 1 78 ? 10.922 -7.596 -7.359 1.00 91.00 78 ASP A C 1
ATOM 615 O O . ASP A 1 78 ? 11.921 -8.320 -7.275 1.00 91.00 78 ASP A O 1
ATOM 619 N N . TYR A 1 79 ? 10.898 -6.531 -8.163 1.00 90.19 79 TYR A N 1
ATOM 620 C CA . TYR A 1 79 ? 11.933 -6.200 -9.137 1.00 90.19 79 TYR A CA 1
ATOM 621 C C . TYR A 1 79 ? 12.396 -4.733 -9.044 1.00 90.19 79 TYR A C 1
ATOM 623 O O . TYR A 1 79 ? 12.712 -4.096 -10.052 1.00 90.19 79 TYR A O 1
ATOM 631 N N . LEU A 1 80 ? 12.473 -4.199 -7.817 1.00 88.94 80 LEU A N 1
ATOM 632 C CA . LEU A 1 80 ? 12.966 -2.845 -7.526 1.00 88.94 80 LEU A CA 1
ATOM 633 C C . LEU A 1 80 ? 14.368 -2.587 -8.109 1.00 88.94 80 LEU A C 1
ATOM 635 O O . LEU A 1 80 ? 15.263 -3.437 -8.062 1.00 88.94 80 LEU A O 1
ATOM 639 N N . GLY A 1 81 ? 14.567 -1.379 -8.643 1.00 85.38 81 GLY A N 1
ATOM 640 C CA . GLY A 1 81 ? 15.833 -0.904 -9.211 1.00 85.38 81 GLY A CA 1
ATOM 641 C C . GLY A 1 81 ? 16.239 -1.589 -10.517 1.00 85.38 81 GLY A C 1
ATOM 642 O O . GLY A 1 81 ? 17.381 -1.443 -10.955 1.00 85.38 81 GLY A O 1
ATOM 643 N N . LYS A 1 82 ? 15.331 -2.355 -11.127 1.00 87.00 82 LYS A N 1
ATOM 644 C CA . LYS A 1 82 ? 15.554 -3.132 -12.349 1.00 87.00 82 LYS A CA 1
ATOM 645 C C . LYS A 1 82 ? 14.432 -2.870 -13.361 1.00 87.00 82 LYS A C 1
ATOM 647 O O . LYS A 1 82 ? 13.644 -1.948 -13.197 1.00 87.00 82 LYS A O 1
ATOM 652 N N . ASP A 1 83 ? 14.406 -3.666 -14.430 1.00 85.19 83 ASP A N 1
ATOM 653 C CA . ASP A 1 83 ? 13.427 -3.586 -15.519 1.00 85.19 83 ASP A CA 1
ATOM 654 C C . ASP A 1 83 ? 11.978 -3.772 -15.013 1.00 85.19 83 ASP A C 1
ATOM 656 O O . ASP A 1 83 ? 11.594 -4.900 -14.691 1.00 85.19 83 ASP A O 1
ATOM 660 N N . PRO A 1 84 ? 11.145 -2.713 -14.983 1.00 81.06 84 PRO A N 1
ATOM 661 C CA . PRO A 1 84 ? 9.780 -2.788 -14.462 1.00 81.06 84 PRO A CA 1
ATOM 662 C C . PRO A 1 84 ? 8.860 -3.731 -15.247 1.00 81.06 84 PRO A C 1
ATOM 664 O O . PRO A 1 84 ? 7.796 -4.097 -14.742 1.00 81.06 84 PRO A O 1
ATOM 667 N N . ALA A 1 85 ? 9.246 -4.122 -16.469 1.00 83.94 85 ALA A N 1
ATOM 668 C CA . ALA A 1 85 ? 8.515 -5.095 -17.277 1.00 83.94 85 ALA A CA 1
ATOM 669 C C . ALA A 1 85 ? 8.642 -6.535 -16.750 1.00 83.94 85 ALA A C 1
ATOM 671 O O . ALA A 1 85 ? 7.910 -7.409 -17.206 1.00 83.94 85 ALA A O 1
ATOM 672 N N . LYS A 1 86 ? 9.560 -6.787 -15.807 1.00 88.56 86 LYS A N 1
ATOM 673 C CA . LYS A 1 86 ? 9.792 -8.097 -15.174 1.00 88.56 86 LYS A CA 1
ATOM 674 C C . LYS A 1 86 ? 9.288 -8.182 -13.733 1.00 88.56 86 LYS A C 1
ATOM 676 O O . LYS A 1 86 ? 9.610 -9.135 -13.038 1.00 88.56 86 LYS A O 1
ATOM 681 N N . ASP A 1 87 ? 8.567 -7.164 -13.281 1.00 89.12 87 ASP A N 1
ATOM 682 C CA . ASP A 1 87 ? 7.944 -7.143 -11.962 1.00 89.12 87 ASP A CA 1
ATOM 683 C C . ASP A 1 87 ? 6.624 -7.917 -12.008 1.00 89.12 87 ASP A C 1
ATOM 685 O O . ASP A 1 87 ? 5.596 -7.395 -12.456 1.00 89.12 87 ASP A O 1
ATOM 689 N N . ASP A 1 88 ? 6.675 -9.166 -11.551 1.00 90.00 88 ASP A N 1
ATOM 690 C CA . ASP A 1 88 ? 5.536 -10.087 -11.516 1.00 90.00 88 ASP A CA 1
ATOM 691 C C . ASP A 1 88 ? 4.596 -9.783 -10.338 1.00 90.00 88 ASP A C 1
ATOM 693 O O . ASP A 1 88 ? 3.435 -10.214 -10.313 1.00 90.00 88 ASP A O 1
ATOM 697 N N . ALA A 1 89 ? 5.066 -8.997 -9.368 1.00 92.25 89 ALA A N 1
ATOM 698 C CA . ALA A 1 89 ? 4.349 -8.692 -8.141 1.00 92.25 89 ALA A CA 1
ATOM 699 C C . ALA A 1 89 ? 3.683 -7.301 -8.140 1.00 92.25 89 ALA A C 1
ATOM 701 O O . ALA A 1 89 ? 3.138 -6.874 -7.127 1.00 92.25 89 ALA A O 1
ATOM 702 N N . TYR A 1 90 ? 3.615 -6.632 -9.291 1.00 89.50 90 TYR A N 1
ATOM 703 C CA . TYR A 1 90 ? 3.144 -5.247 -9.425 1.00 89.50 90 TYR A CA 1
ATOM 704 C C . TYR A 1 90 ? 1.708 -4.941 -8.993 1.00 89.50 90 TYR A C 1
ATOM 706 O O . TYR A 1 90 ? 1.354 -3.792 -8.745 1.00 89.50 90 TYR A O 1
ATOM 714 N N . GLN A 1 91 ? 0.859 -5.964 -8.944 1.00 95.38 91 GLN A N 1
ATOM 715 C CA . GLN A 1 91 ? -0.523 -5.874 -8.470 1.00 95.38 91 GLN A CA 1
ATOM 716 C C . GLN A 1 91 ? -0.680 -6.333 -7.017 1.00 95.38 91 GLN A C 1
ATOM 718 O O . GLN A 1 91 ? -1.806 -6.573 -6.567 1.00 95.38 91 GLN A O 1
ATOM 723 N N . LYS A 1 92 ? 0.431 -6.535 -6.309 1.00 97.50 92 LYS A N 1
ATOM 724 C CA . LYS A 1 92 ? 0.450 -7.022 -4.937 1.00 97.50 92 LYS A CA 1
ATOM 725 C C . LYS A 1 92 ? 0.641 -5.887 -3.944 1.00 97.50 92 LYS A C 1
ATOM 727 O O . LYS A 1 92 ? 1.028 -4.777 -4.309 1.00 97.50 92 LYS A O 1
ATOM 732 N N . TRP A 1 93 ? 0.345 -6.180 -2.687 1.00 98.12 93 TRP A N 1
ATOM 733 C CA . TRP A 1 93 ? 0.463 -5.245 -1.576 1.00 98.12 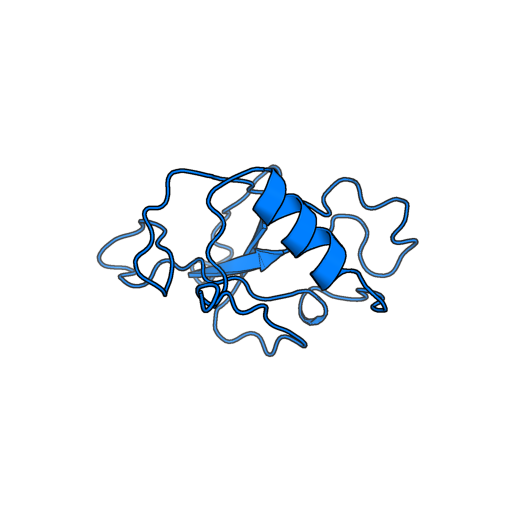93 TRP A CA 1
ATOM 734 C C . TRP A 1 93 ? 1.489 -5.730 -0.564 1.00 98.12 93 TRP A C 1
ATOM 736 O O . TRP A 1 93 ? 1.696 -6.934 -0.413 1.00 98.12 93 TRP A O 1
ATOM 746 N N . ASN A 1 94 ? 2.075 -4.772 0.136 1.00 97.69 94 ASN A N 1
ATOM 747 C CA . ASN A 1 94 ? 3.005 -4.973 1.236 1.00 97.69 94 ASN A CA 1
ATOM 748 C C . ASN A 1 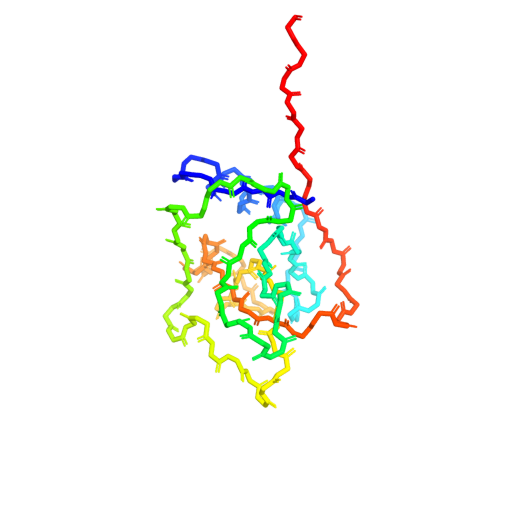94 ? 2.545 -4.137 2.431 1.00 97.69 94 ASN A C 1
ATOM 750 O O . ASN A 1 94 ? 1.986 -3.054 2.224 1.00 97.69 94 ASN A O 1
ATOM 754 N N . ASP A 1 95 ? 2.767 -4.603 3.653 1.00 97.50 95 ASP A N 1
ATOM 755 C CA . ASP A 1 95 ? 2.728 -3.735 4.822 1.00 97.50 95 ASP A CA 1
ATOM 756 C C . ASP A 1 95 ? 4.068 -3.026 5.008 1.00 97.50 95 ASP A C 1
ATOM 758 O O . ASP A 1 95 ? 5.124 -3.500 4.614 1.00 97.50 95 ASP A O 1
ATOM 762 N N . CYS A 1 96 ? 4.012 -1.805 5.515 1.00 96.25 96 CYS A N 1
ATOM 763 C CA . CYS A 1 96 ? 5.160 -0.933 5.648 1.00 96.25 96 CYS A CA 1
ATOM 764 C C . CYS A 1 96 ? 4.969 -0.019 6.858 1.00 96.25 96 CYS A C 1
ATOM 766 O O . CYS A 1 96 ? 3.847 0.233 7.325 1.00 96.25 96 CYS A O 1
ATOM 768 N N . GLN A 1 97 ? 6.080 0.470 7.398 1.00 96.81 97 GLN A N 1
ATOM 769 C CA . GLN A 1 97 ? 6.064 1.355 8.546 1.00 96.81 97 GLN A CA 1
ATOM 770 C C . GLN A 1 97 ? 5.393 2.679 8.157 1.00 96.81 97 GLN A C 1
ATOM 772 O O . GLN A 1 97 ? 5.819 3.375 7.243 1.00 96.81 97 GLN A O 1
ATOM 777 N N . CYS A 1 98 ? 4.339 3.063 8.878 1.00 96.12 98 CYS A N 1
ATOM 778 C CA . CYS A 1 98 ? 3.524 4.237 8.536 1.00 96.12 98 CYS A CA 1
ATOM 779 C C . CYS A 1 98 ? 4.296 5.569 8.520 1.00 96.12 98 CYS A C 1
ATOM 781 O O . CYS A 1 98 ? 3.798 6.564 8.001 1.00 96.12 98 CYS A O 1
ATOM 783 N N . THR A 1 99 ? 5.482 5.610 9.133 1.00 95.12 99 THR A N 1
ATOM 784 C CA . THR A 1 99 ? 6.350 6.792 9.167 1.00 95.12 99 THR A CA 1
ATOM 785 C C . THR A 1 99 ? 7.279 6.893 7.959 1.00 95.12 99 THR A C 1
ATOM 787 O O . THR A 1 99 ? 8.052 7.845 7.898 1.00 95.12 99 THR A O 1
ATOM 790 N N . GLU A 1 100 ? 7.259 5.928 7.035 1.00 95.50 100 GLU A N 1
ATOM 791 C CA . GLU A 1 100 ? 8.071 5.996 5.821 1.00 95.50 100 GLU A CA 1
ATOM 792 C C . GLU A 1 100 ? 7.661 7.192 4.951 1.00 95.50 100 GLU A C 1
ATOM 794 O O . GLU A 1 100 ? 6.489 7.397 4.613 1.00 95.50 100 GLU A O 1
ATOM 799 N N . GLU A 1 101 ? 8.658 7.986 4.557 1.00 94.94 101 GLU A N 1
ATOM 800 C CA . GLU A 1 101 ? 8.484 9.108 3.637 1.00 94.94 101 GLU A CA 1
ATOM 801 C C . GLU A 1 101 ? 8.380 8.589 2.204 1.00 94.94 101 GLU A C 1
ATOM 803 O O . GLU A 1 101 ? 9.358 8.490 1.457 1.00 94.94 101 GLU A O 1
ATOM 808 N N . MET A 1 102 ? 7.163 8.221 1.829 1.00 93.25 102 MET A N 1
ATOM 809 C CA . MET A 1 102 ? 6.884 7.677 0.513 1.00 93.25 102 MET A CA 1
ATOM 810 C C . MET A 1 102 ? 6.696 8.775 -0.531 1.00 93.25 102 MET A C 1
ATOM 812 O O . MET A 1 102 ? 6.098 9.822 -0.273 1.00 93.25 102 MET A O 1
ATOM 816 N N . ARG A 1 103 ? 7.158 8.509 -1.752 1.00 92.19 103 ARG A N 1
ATOM 817 C CA . ARG A 1 103 ? 7.073 9.442 -2.878 1.00 92.19 103 ARG A CA 1
ATOM 818 C C . ARG A 1 103 ? 5.632 9.784 -3.259 1.00 92.19 103 ARG A C 1
ATOM 820 O O . ARG A 1 103 ? 5.376 10.901 -3.708 1.00 92.19 103 ARG A O 1
ATOM 827 N N . ALA A 1 104 ? 4.718 8.819 -3.171 1.00 94.12 104 ALA A N 1
ATOM 828 C CA . ALA A 1 104 ? 3.379 8.948 -3.728 1.00 94.12 104 ALA A CA 1
ATOM 829 C C . ALA A 1 104 ? 2.310 8.220 -2.906 1.00 94.12 104 ALA A C 1
ATOM 831 O O . ALA A 1 104 ? 2.584 7.303 -2.135 1.00 94.12 104 ALA A O 1
ATOM 832 N N . TYR A 1 105 ? 1.061 8.614 -3.137 1.00 95.81 105 TYR A N 1
ATOM 833 C CA . TYR A 1 105 ? -0.135 7.954 -2.630 1.00 95.81 105 TYR A CA 1
ATOM 834 C C . TYR A 1 105 ? -1.268 8.074 -3.656 1.00 95.81 105 TYR A C 1
ATOM 836 O O . TYR A 1 105 ? -1.312 9.042 -4.419 1.00 95.81 105 TYR A O 1
ATOM 844 N N . VAL A 1 106 ? -2.204 7.121 -3.668 1.00 96.44 106 VAL A N 1
ATOM 845 C CA . VAL A 1 106 ? -3.412 7.203 -4.510 1.00 96.44 106 VAL A CA 1
ATOM 846 C C . VAL A 1 106 ? -4.638 7.537 -3.664 1.00 96.44 106 VAL A C 1
ATOM 848 O O . VAL A 1 106 ? -4.835 7.017 -2.563 1.00 96.44 106 VAL A O 1
ATOM 851 N N . CYS A 1 107 ? -5.502 8.398 -4.202 1.00 96.38 107 CYS A N 1
ATOM 852 C CA . CYS A 1 107 ? -6.798 8.741 -3.624 1.00 96.38 107 CYS A CA 1
ATOM 853 C C . CYS A 1 107 ? -7.943 8.217 -4.497 1.00 96.38 107 CYS A C 1
ATOM 855 O O . CYS A 1 107 ? -7.881 8.296 -5.722 1.00 96.38 107 CYS A O 1
ATOM 857 N N . LYS A 1 108 ? -9.019 7.758 -3.853 1.00 95.12 108 LYS A N 1
ATOM 858 C CA . LYS A 1 108 ? -10.304 7.427 -4.482 1.00 95.12 108 LYS A CA 1
ATOM 859 C C . LYS A 1 108 ? -11.318 8.507 -4.125 1.00 95.12 108 LYS A C 1
ATOM 861 O O . LYS A 1 108 ? -11.304 9.021 -3.008 1.00 95.12 108 LYS A O 1
ATOM 866 N N . LYS A 1 109 ? -12.183 8.861 -5.073 1.00 93.38 109 LYS A N 1
ATOM 867 C CA . LYS A 1 109 ? -13.336 9.737 -4.840 1.00 93.38 109 LYS A CA 1
ATOM 868 C C . LYS A 1 109 ? -14.569 9.164 -5.538 1.00 93.38 109 LYS A C 1
ATOM 870 O O . LYS A 1 109 ? -14.407 8.561 -6.602 1.00 93.38 109 LYS A O 1
ATOM 875 N N . PRO A 1 110 ? -15.779 9.380 -5.000 1.00 89.88 110 PRO A N 1
ATOM 876 C CA . PRO A 1 110 ? -17.008 9.059 -5.713 1.00 89.88 110 PRO A CA 1
ATOM 877 C C . PRO A 1 110 ? -17.073 9.790 -7.058 1.00 89.88 110 PRO A C 1
ATOM 879 O O . PRO A 1 110 ? -16.629 10.938 -7.178 1.00 89.88 110 PRO A O 1
ATOM 882 N N . ALA A 1 111 ? -17.639 9.136 -8.071 1.00 88.81 111 ALA A N 1
ATOM 883 C CA . ALA A 1 111 ? -17.982 9.813 -9.313 1.00 88.81 111 ALA A CA 1
ATOM 884 C C . ALA A 1 111 ? -19.082 10.847 -9.030 1.00 88.81 111 ALA A C 1
ATOM 886 O O . ALA A 1 111 ? -20.057 10.545 -8.344 1.00 88.81 111 ALA A O 1
ATOM 887 N N . MET A 1 112 ? -18.926 12.063 -9.554 1.00 83.25 112 MET A N 1
ATOM 888 C CA . MET A 1 112 ? -20.027 13.023 -9.569 1.00 83.25 112 MET A CA 1
ATOM 889 C C . MET A 1 112 ? -20.953 12.630 -10.720 1.00 83.25 112 MET A C 1
ATOM 891 O O . MET A 1 112 ? -20.484 12.512 -11.855 1.00 83.25 112 MET A O 1
ATOM 895 N N . HIS A 1 113 ? -22.222 12.381 -10.411 1.00 55.06 113 HIS A N 1
ATOM 896 C CA . HIS A 1 113 ? -23.281 12.182 -11.395 1.00 55.06 113 HIS A CA 1
ATOM 897 C C . HIS A 1 113 ? -24.192 13.404 -11.410 1.00 55.06 113 HIS A C 1
ATOM 899 O O . HIS A 1 113 ? -24.461 13.930 -10.304 1.00 55.06 113 HIS A O 1
#

Radius of gyration: 13.65 Å; Cα contacts (8 Å, |Δi|>4): 205; chains: 1; bounding box: 39×27×38 Å

Mean predicted aligned error: 3.3 Å

Sequence (113 aa):
LVSVENGFENAMLADLSKSGTEYKKDSDLTWIGLTQANYPTDTKWTWTDGTPLDYFRWAPGEPNNLKGLEHCGQTHSDYLGKDPAKDDAYQKWNDCQCTEEMRAYVCKKPAMH